Protein AF-A0A949FV45-F1 (afdb_monomer_lite)

Foldseek 3Di:
DDPVVVVVVVVVVVCCVLAVLDQDDDPVSLVSLVVSLVVLVVVPLVPCPDPCVVVSVSSVVSNVVVCCVPPPDPPADPVNVVVVVCVVVVHDPCNCPVVHHDDD

Secondary structure (DSSP, 8-state):
--HHHHHHHHHHHHHHTTS--S---SHHHHHHHHHHHHHHIIIIITSTTSTTHHHHHHHHHHHHHHHHHHSPPP---HHHHHHHHHHHHT--GGG-TTT-SPP-

pLDDT: mean 93.09, std 7.14, range [56.53, 98.44]

Structure (mmCIF, N/CA/C/O backbone):
data_AF-A0A949FV45-F1
#
_entry.id   AF-A0A949FV45-F1
#
loop_
_atom_site.group_PDB
_atom_site.id
_atom_site.type_symbol
_atom_site.label_atom_id
_atom_site.label_alt_id
_atom_site.label_comp_id
_atom_site.label_asym_id
_atom_site.label_entity_id
_atom_site.label_seq_i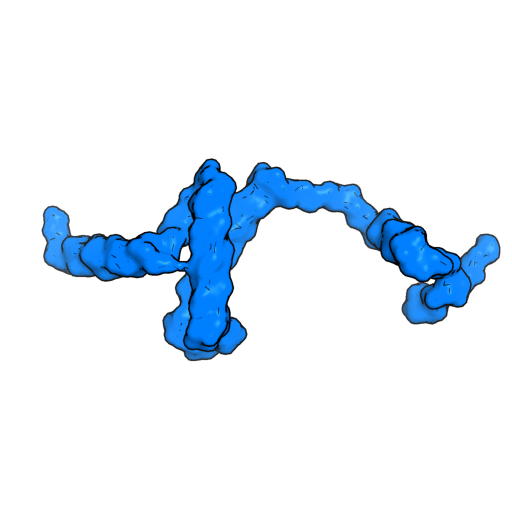d
_atom_site.pdbx_PDB_ins_code
_atom_site.Cartn_x
_atom_site.Cartn_y
_atom_site.Cartn_z
_atom_site.occupancy
_atom_site.B_iso_or_equiv
_atom_site.auth_seq_id
_atom_site.auth_comp_id
_atom_site.auth_asym_id
_atom_site.auth_atom_id
_atom_site.pdbx_PDB_model_num
ATOM 1 N N . MET A 1 1 ? 27.015 0.881 -17.714 1.00 67.94 1 MET A N 1
ATOM 2 C CA . MET A 1 1 ? 26.106 0.112 -16.833 1.00 67.94 1 MET A CA 1
ATOM 3 C C . MET A 1 1 ? 26.279 -1.373 -17.127 1.00 67.94 1 MET A C 1
ATOM 5 O O . MET A 1 1 ? 26.305 -1.724 -18.300 1.00 67.94 1 MET A O 1
ATOM 9 N N . ASN A 1 2 ? 26.465 -2.219 -16.107 1.00 92.25 2 ASN A N 1
ATOM 10 C CA . ASN A 1 2 ? 26.626 -3.674 -16.272 1.00 92.25 2 ASN A CA 1
ATOM 11 C C . ASN A 1 2 ? 25.384 -4.275 -16.974 1.00 92.25 2 ASN A C 1
ATOM 13 O O . ASN A 1 2 ? 24.263 -3.829 -16.723 1.00 92.25 2 ASN A O 1
ATOM 17 N N . ALA A 1 3 ? 25.568 -5.269 -17.851 1.00 92.75 3 ALA A N 1
ATOM 18 C CA . ALA A 1 3 ? 24.487 -5.933 -18.587 1.00 92.75 3 ALA A CA 1
ATOM 19 C C . ALA A 1 3 ? 23.367 -6.472 -17.673 1.00 92.75 3 ALA A C 1
ATOM 21 O O . ALA A 1 3 ? 22.191 -6.370 -18.025 1.00 92.75 3 ALA A O 1
ATOM 22 N N . GLN A 1 4 ? 23.707 -6.970 -16.478 1.00 94.50 4 GLN A N 1
ATOM 23 C CA . GLN A 1 4 ? 22.722 -7.421 -15.488 1.00 94.50 4 GLN A CA 1
ATOM 24 C C . GLN A 1 4 ? 21.847 -6.274 -14.968 1.00 94.50 4 GLN A C 1
ATOM 26 O O . GLN A 1 4 ? 20.630 -6.419 -14.898 1.00 94.50 4 GLN A O 1
ATOM 31 N N . LEU A 1 5 ? 22.444 -5.112 -14.684 1.00 95.38 5 LEU A N 1
ATOM 32 C CA . LEU A 1 5 ? 21.709 -3.925 -14.234 1.00 95.38 5 LEU A CA 1
ATOM 33 C C . LEU A 1 5 ? 20.787 -3.380 -15.326 1.00 95.38 5 LEU A C 1
ATOM 35 O O . LEU A 1 5 ? 19.687 -2.929 -15.030 1.00 95.38 5 LEU A O 1
ATOM 39 N N . LYS A 1 6 ? 21.192 -3.475 -16.599 1.00 95.31 6 LYS A N 1
ATOM 40 C CA . LYS A 1 6 ? 20.323 -3.104 -17.723 1.00 95.31 6 LYS A CA 1
ATOM 41 C C . LYS A 1 6 ? 19.092 -4.008 -17.798 1.00 95.31 6 LYS A C 1
ATOM 43 O O . LYS A 1 6 ? 17.988 -3.503 -17.956 1.00 95.31 6 LYS A O 1
ATOM 48 N N . LYS A 1 7 ? 19.277 -5.322 -17.634 1.00 96.69 7 LYS A N 1
ATOM 49 C CA . LYS A 1 7 ? 18.173 -6.290 -17.606 1.00 96.69 7 LYS A CA 1
ATOM 50 C C . LYS A 1 7 ? 17.241 -6.056 -16.414 1.00 96.69 7 LYS A C 1
ATOM 52 O O . LYS A 1 7 ? 16.028 -6.062 -16.594 1.00 96.69 7 LYS A O 1
ATOM 57 N N . LEU A 1 8 ? 17.799 -5.804 -15.228 1.00 95.81 8 LEU A N 1
ATOM 58 C CA . LEU A 1 8 ? 17.020 -5.476 -14.035 1.00 95.81 8 LEU A CA 1
ATOM 59 C C . LEU A 1 8 ? 16.185 -4.209 -14.242 1.00 95.81 8 LEU A C 1
ATOM 61 O O . LEU A 1 8 ? 14.984 -4.247 -14.014 1.00 95.81 8 LEU A O 1
ATOM 65 N N . ALA A 1 9 ? 16.792 -3.128 -14.740 1.00 95.38 9 ALA A N 1
ATOM 66 C CA . ALA A 1 9 ? 16.085 -1.878 -15.011 1.00 95.38 9 ALA A CA 1
ATOM 67 C C . ALA A 1 9 ? 14.926 -2.069 -16.003 1.00 95.38 9 ALA A C 1
ATOM 69 O O . ALA A 1 9 ? 13.862 -1.490 -15.821 1.00 95.38 9 ALA A O 1
ATOM 70 N N . THR A 1 10 ? 15.102 -2.911 -17.028 1.00 96.44 10 THR A N 1
ATOM 71 C CA . THR A 1 10 ? 14.024 -3.235 -17.973 1.00 96.44 10 THR A CA 1
ATOM 72 C C . THR A 1 10 ? 12.866 -3.968 -17.300 1.00 96.44 10 THR A C 1
ATOM 74 O O . THR A 1 10 ? 11.718 -3.603 -17.531 1.00 96.44 10 THR A O 1
ATOM 77 N N . HIS A 1 11 ? 13.138 -4.977 -16.468 1.00 95.44 11 HIS A N 1
ATOM 78 C CA . HIS A 1 11 ? 12.070 -5.685 -15.758 1.00 95.44 11 HIS A CA 1
ATOM 79 C C . HIS A 1 11 ? 11.393 -4.802 -14.711 1.00 95.44 11 HIS A C 1
ATOM 81 O O . HIS A 1 11 ? 10.173 -4.813 -14.617 1.00 95.44 11 HIS A O 1
ATOM 87 N N . PHE A 1 12 ? 12.165 -4.004 -13.974 1.00 94.81 12 PHE A N 1
ATOM 88 C CA . PHE A 1 12 ? 11.620 -3.079 -12.988 1.00 94.81 12 PHE A CA 1
ATOM 89 C C . PHE A 1 12 ? 10.699 -2.049 -13.647 1.00 94.81 12 PHE A C 1
ATOM 91 O O . PHE A 1 12 ? 9.568 -1.885 -13.215 1.00 94.81 12 PHE A O 1
ATOM 98 N N . ALA A 1 13 ? 11.116 -1.453 -14.769 1.00 95.25 13 ALA A N 1
ATOM 99 C CA . ALA A 1 13 ? 10.269 -0.540 -15.535 1.00 95.25 13 ALA A CA 1
ATOM 100 C C . ALA A 1 13 ? 9.000 -1.211 -16.093 1.00 95.25 13 ALA A C 1
ATOM 102 O O . ALA A 1 13 ? 7.986 -0.544 -16.272 1.00 95.25 13 ALA A O 1
ATOM 103 N N . ALA A 1 14 ? 9.044 -2.513 -16.398 1.00 95.06 14 ALA A N 1
ATOM 104 C CA . ALA A 1 14 ? 7.857 -3.252 -16.820 1.00 95.06 14 ALA A CA 1
ATOM 105 C C . ALA A 1 14 ? 6.875 -3.460 -15.658 1.00 95.06 14 ALA A C 1
ATOM 107 O O . ALA A 1 14 ? 5.674 -3.340 -15.868 1.00 95.06 14 ALA A O 1
ATOM 108 N N . ILE A 1 15 ? 7.380 -3.725 -14.450 1.00 93.69 15 ILE A N 1
ATOM 109 C CA . ILE A 1 15 ? 6.555 -3.857 -13.243 1.00 93.69 15 ILE A CA 1
ATOM 110 C C . ILE A 1 15 ? 5.955 -2.499 -12.857 1.00 93.69 15 ILE A C 1
ATOM 112 O O . ILE A 1 15 ? 4.746 -2.418 -12.686 1.00 93.69 15 ILE A O 1
ATOM 116 N N . GLU A 1 16 ? 6.764 -1.435 -12.827 1.00 94.81 16 GLU A N 1
ATOM 117 C CA . GLU A 1 16 ? 6.348 -0.055 -12.503 1.00 94.81 16 GLU A CA 1
ATOM 118 C C . GLU A 1 16 ? 5.179 0.463 -13.352 1.00 94.81 16 GLU A C 1
ATOM 120 O O . GLU A 1 16 ? 4.395 1.294 -12.908 1.00 94.81 16 GLU A O 1
ATOM 125 N N . ARG A 1 17 ? 5.034 -0.027 -14.590 1.00 93.25 17 ARG A N 1
ATOM 126 C CA . ARG A 1 17 ? 3.909 0.356 -15.459 1.00 93.25 17 ARG A CA 1
ATOM 127 C C . ARG A 1 17 ? 2.566 -0.191 -14.992 1.00 93.25 17 ARG A C 1
ATOM 129 O O . ARG A 1 17 ? 1.544 0.408 -15.307 1.00 93.25 17 ARG A O 1
ATOM 136 N N . GLU A 1 18 ? 2.576 -1.323 -14.303 1.00 92.25 18 GLU A N 1
ATOM 137 C CA . GLU A 1 18 ? 1.369 -1.998 -13.822 1.00 92.25 18 GLU A CA 1
ATOM 138 C C . GLU A 1 18 ? 1.151 -1.766 -12.325 1.00 92.25 18 GLU A C 1
ATOM 140 O O . GLU A 1 18 ? 0.010 -1.695 -11.864 1.00 92.25 18 GLU A O 1
ATOM 145 N N . VAL A 1 19 ? 2.248 -1.644 -11.574 1.00 95.06 19 VAL A N 1
ATOM 146 C CA . VAL A 1 19 ? 2.277 -1.553 -10.117 1.00 95.06 19 VAL A CA 1
ATOM 147 C C . VAL A 1 19 ? 3.263 -0.454 -9.708 1.00 95.06 19 VAL A C 1
ATOM 149 O O . VAL A 1 19 ? 4.461 -0.637 -9.922 1.00 95.06 19 VAL A O 1
ATOM 152 N N . PRO A 1 20 ? 2.806 0.665 -9.116 1.00 94.94 20 PRO A N 1
ATOM 153 C CA . PRO A 1 20 ? 3.688 1.758 -8.713 1.00 94.94 20 PRO A CA 1
ATOM 154 C C . PRO A 1 20 ? 4.528 1.337 -7.496 1.00 94.94 20 PRO A C 1
ATOM 156 O O . PRO A 1 20 ? 4.068 1.393 -6.360 1.00 94.94 20 PRO A O 1
ATOM 159 N N . LEU A 1 21 ? 5.761 0.882 -7.727 1.00 95.31 21 LEU A N 1
ATOM 160 C CA . LEU A 1 21 ? 6.683 0.373 -6.702 1.00 95.31 21 LEU A CA 1
ATOM 161 C C . LEU A 1 21 ? 7.701 1.433 -6.275 1.00 95.31 21 LEU A C 1
ATOM 163 O O . LEU A 1 21 ? 8.919 1.221 -6.261 1.00 95.31 21 LEU A O 1
ATOM 167 N N . HIS A 1 22 ? 7.181 2.586 -5.884 1.00 95.44 22 HIS A N 1
ATOM 168 C CA . HIS A 1 22 ? 7.966 3.719 -5.427 1.00 95.44 22 HIS A CA 1
ATOM 169 C C . HIS A 1 22 ? 7.246 4.448 -4.285 1.00 95.44 22 HIS A C 1
ATOM 171 O O . HIS A 1 22 ? 6.036 4.294 -4.129 1.00 95.44 22 HIS A O 1
ATOM 177 N N . PRO A 1 23 ? 7.967 5.261 -3.488 1.00 97.31 23 PRO A N 1
ATOM 178 C CA . PRO A 1 23 ? 7.343 6.063 -2.443 1.00 97.31 23 PRO A CA 1
ATOM 179 C C . PRO A 1 23 ? 6.238 6.953 -3.009 1.00 97.31 23 PRO A C 1
ATOM 181 O O . PRO A 1 23 ? 6.496 7.745 -3.921 1.00 97.31 23 PRO A O 1
ATOM 184 N N . ILE A 1 24 ? 5.044 6.834 -2.438 1.00 98.12 24 ILE A N 1
ATOM 185 C CA . ILE A 1 24 ? 3.854 7.590 -2.824 1.00 98.12 24 ILE A CA 1
ATOM 186 C C . ILE A 1 24 ? 3.969 9.001 -2.242 1.00 98.12 24 ILE A C 1
ATOM 188 O O . ILE A 1 24 ? 4.264 9.180 -1.060 1.00 98.12 24 ILE A O 1
ATOM 192 N N . ARG A 1 25 ? 3.783 10.025 -3.074 1.00 96.19 25 ARG A N 1
ATOM 193 C CA . ARG A 1 25 ? 3.940 11.440 -2.692 1.00 96.19 25 ARG A CA 1
ATOM 194 C C . ARG A 1 25 ? 2.692 12.271 -2.929 1.00 96.19 25 ARG A C 1
ATOM 196 O O . ARG A 1 25 ? 2.646 13.421 -2.499 1.00 96.19 25 ARG A O 1
ATOM 203 N N . THR A 1 26 ? 1.723 11.731 -3.656 1.00 97.44 26 THR A N 1
ATOM 204 C CA . THR A 1 26 ? 0.500 12.440 -4.027 1.00 97.44 26 THR A CA 1
ATOM 205 C C . THR A 1 26 ? -0.717 11.538 -3.889 1.00 97.44 26 THR A C 1
ATOM 207 O O . THR A 1 26 ? -0.618 10.322 -4.032 1.00 97.44 26 THR A O 1
ATOM 210 N N . GLU A 1 27 ? -1.881 12.149 -3.696 1.00 97.62 27 GLU A N 1
ATOM 211 C CA . GLU A 1 27 ? -3.164 11.442 -3.620 1.00 97.62 27 GLU A CA 1
ATOM 212 C C . GLU A 1 27 ? -3.474 10.661 -4.910 1.00 97.62 27 GLU A C 1
ATOM 214 O O . GLU A 1 27 ? -3.935 9.529 -4.864 1.00 97.62 27 GLU A O 1
ATOM 219 N N . ALA A 1 28 ? -3.113 11.198 -6.080 1.00 97.81 28 ALA A N 1
ATOM 220 C CA . ALA A 1 28 ? -3.301 10.492 -7.350 1.00 97.81 28 ALA A CA 1
ATOM 221 C C . ALA A 1 28 ? -2.413 9.235 -7.479 1.00 97.81 28 ALA A C 1
ATOM 223 O O . ALA A 1 28 ? -2.829 8.224 -8.056 1.00 97.81 28 ALA A O 1
ATOM 224 N N . GLU A 1 29 ? -1.181 9.286 -6.959 1.00 97.56 29 GLU A N 1
ATOM 225 C CA . GLU A 1 29 ? -0.307 8.109 -6.864 1.00 97.56 29 GLU A CA 1
ATOM 226 C C . GLU A 1 29 ? -0.877 7.095 -5.864 1.00 97.56 29 GLU A C 1
ATOM 228 O O . GLU A 1 29 ? -0.872 5.900 -6.157 1.00 97.56 29 GLU A O 1
ATOM 233 N N . TYR A 1 30 ? -1.427 7.568 -4.741 1.00 98.19 30 TYR A N 1
ATOM 234 C CA . TYR A 1 30 ? -2.092 6.734 -3.741 1.00 98.19 30 TYR A CA 1
ATOM 235 C C . TYR A 1 30 ? -3.277 5.969 -4.339 1.00 98.19 30 TYR A C 1
ATOM 237 O O . TYR A 1 30 ? -3.306 4.740 -4.279 1.00 98.19 30 TYR A O 1
ATOM 245 N N . ASP A 1 31 ? -4.193 6.658 -5.023 1.00 98.06 31 ASP A N 1
ATOM 246 C CA . ASP A 1 31 ? -5.340 6.033 -5.694 1.00 98.06 31 ASP A CA 1
ATOM 247 C C . ASP A 1 31 ? -4.895 4.980 -6.718 1.00 98.06 31 ASP A C 1
ATOM 249 O O . ASP A 1 31 ? -5.475 3.895 -6.830 1.00 98.06 31 ASP A O 1
ATOM 253 N N . THR A 1 32 ? -3.823 5.279 -7.457 1.00 97.88 32 THR A N 1
ATOM 254 C CA . THR A 1 32 ? -3.242 4.353 -8.434 1.00 97.88 32 THR A CA 1
ATOM 255 C C . THR A 1 32 ? -2.664 3.114 -7.750 1.00 97.88 32 THR A C 1
ATOM 257 O O . THR A 1 32 ? -2.882 1.995 -8.227 1.00 97.88 32 THR A O 1
ATOM 260 N N . ALA A 1 33 ? -1.959 3.293 -6.631 1.00 98.19 33 ALA A N 1
ATOM 261 C CA . ALA A 1 33 ? -1.395 2.216 -5.827 1.00 98.19 33 ALA A CA 1
ATOM 262 C C . ALA A 1 33 ? -2.493 1.332 -5.224 1.00 98.19 33 ALA A C 1
ATOM 264 O O . ALA A 1 33 ? -2.452 0.116 -5.402 1.00 98.19 33 ALA A O 1
ATOM 265 N N . VAL A 1 34 ? -3.528 1.914 -4.616 1.00 98.25 34 VAL A N 1
ATOM 266 C CA . VAL A 1 34 ? -4.677 1.171 -4.072 1.00 98.25 34 VAL A CA 1
ATOM 267 C C . VAL A 1 34 ? -5.386 0.380 -5.174 1.00 98.25 34 VAL A C 1
ATOM 269 O O . VAL A 1 34 ? -5.672 -0.809 -5.016 1.00 98.25 34 VAL A O 1
ATOM 272 N N . ALA A 1 35 ? -5.613 0.990 -6.341 1.00 98.31 35 ALA A N 1
ATOM 273 C CA . ALA A 1 35 ? -6.214 0.300 -7.479 1.00 98.31 35 ALA A CA 1
ATOM 274 C C . ALA A 1 35 ? -5.336 -0.842 -8.020 1.00 98.31 35 ALA A C 1
ATOM 2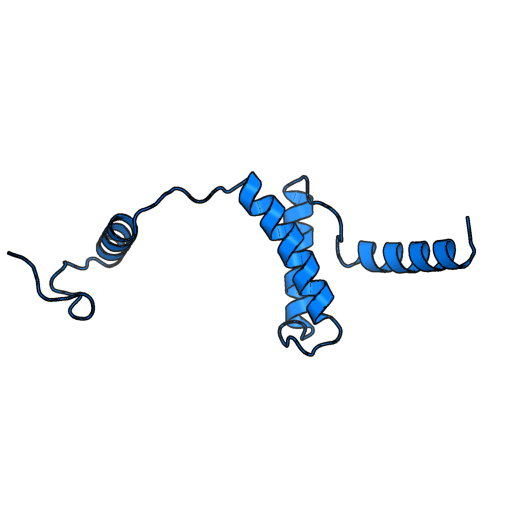76 O O . ALA A 1 35 ? -5.860 -1.834 -8.534 1.00 98.31 35 ALA A O 1
ATOM 277 N N . ALA A 1 36 ? -4.009 -0.711 -7.965 1.00 98.19 36 ALA A N 1
ATOM 278 C CA . ALA A 1 36 ? -3.083 -1.782 -8.327 1.00 98.19 36 ALA A CA 1
ATOM 279 C C . ALA A 1 36 ? -3.080 -2.905 -7.278 1.00 98.19 36 ALA A C 1
ATOM 281 O O . ALA A 1 36 ? -3.153 -4.074 -7.656 1.00 98.19 36 ALA A O 1
ATOM 282 N N . LEU A 1 37 ? -3.089 -2.572 -5.983 1.00 98.44 37 LEU A N 1
ATOM 283 C CA . LEU A 1 37 ? -3.173 -3.543 -4.891 1.00 98.44 37 LEU A CA 1
ATOM 284 C C . LEU A 1 37 ? -4.436 -4.400 -5.013 1.00 98.44 37 LEU A C 1
ATOM 286 O O . LEU A 1 37 ? -4.342 -5.624 -5.008 1.00 98.44 37 LEU A O 1
ATOM 290 N N . ASN A 1 38 ? -5.597 -3.778 -5.230 1.00 98.19 38 ASN A N 1
ATOM 291 C CA . ASN A 1 38 ? -6.859 -4.499 -5.426 1.00 98.19 38 ASN A CA 1
ATOM 292 C C . ASN A 1 38 ? -6.783 -5.487 -6.598 1.00 98.19 38 ASN A C 1
ATOM 294 O O . ASN A 1 38 ? -7.152 -6.649 -6.453 1.00 98.19 38 ASN A O 1
ATOM 298 N N . ARG A 1 39 ? -6.206 -5.072 -7.734 1.00 97.50 39 ARG A N 1
ATOM 299 C CA . ARG A 1 39 ? -5.999 -5.959 -8.891 1.00 97.50 39 ARG A CA 1
ATOM 300 C C . ARG A 1 39 ? -5.088 -7.147 -8.572 1.00 97.50 39 ARG A C 1
ATOM 302 O O . ARG A 1 39 ? -5.329 -8.241 -9.076 1.00 97.50 39 ARG A O 1
ATOM 309 N N . LEU A 1 40 ? -4.051 -6.957 -7.751 1.00 97.44 40 LEU A N 1
ATOM 310 C CA . LEU A 1 40 ? -3.186 -8.054 -7.304 1.00 97.44 40 LEU A CA 1
ATOM 311 C C . LEU A 1 40 ? -3.954 -9.040 -6.416 1.00 97.44 40 LEU A C 1
ATOM 313 O O . LEU A 1 40 ? -3.828 -10.252 -6.604 1.00 97.44 40 LEU A O 1
ATOM 317 N N . LEU A 1 41 ? -4.757 -8.534 -5.478 1.00 97.94 41 LEU A N 1
ATOM 318 C CA . LEU A 1 41 ? -5.575 -9.356 -4.584 1.00 97.94 41 LEU A CA 1
ATOM 319 C C . LEU A 1 41 ? -6.615 -10.169 -5.366 1.00 97.94 41 LEU A C 1
ATOM 321 O O . LEU A 1 41 ? -6.691 -11.384 -5.174 1.00 97.94 41 LEU A O 1
ATOM 325 N N . ASP A 1 42 ? -7.315 -9.540 -6.313 1.00 97.75 42 ASP A N 1
ATOM 326 C CA . ASP A 1 42 ? -8.265 -10.199 -7.221 1.00 97.75 42 ASP A CA 1
ATOM 327 C C . ASP A 1 42 ? -7.591 -11.272 -8.093 1.00 97.75 42 ASP A C 1
ATOM 329 O O . ASP A 1 42 ? -8.194 -12.295 -8.420 1.00 97.75 42 ASP A O 1
ATOM 333 N N . ALA A 1 43 ? -6.315 -11.074 -8.441 1.00 96.69 43 ALA A N 1
ATOM 334 C CA . ALA A 1 43 ? -5.500 -12.048 -9.165 1.00 96.69 43 ALA A CA 1
ATOM 335 C C . ALA A 1 43 ? -4.969 -13.197 -8.282 1.00 96.69 43 ALA A C 1
ATOM 337 O O . ALA A 1 43 ? -4.213 -14.037 -8.772 1.00 96.69 43 ALA A O 1
ATOM 338 N N . GLY A 1 44 ? -5.347 -13.252 -7.001 1.00 97.38 44 GLY A N 1
ATOM 339 C CA . GLY A 1 44 ? -4.997 -14.328 -6.073 1.00 97.38 44 GLY A CA 1
ATOM 340 C C . GLY A 1 44 ? -3.868 -14.000 -5.098 1.00 97.38 44 GLY A C 1
ATOM 341 O O . GLY A 1 44 ? -3.507 -14.859 -4.298 1.00 97.38 44 GLY A O 1
ATOM 342 N N . ALA A 1 45 ? -3.328 -12.774 -5.099 1.00 97.12 45 ALA A N 1
ATOM 343 C CA . ALA A 1 45 ? -2.278 -12.374 -4.153 1.00 97.12 45 ALA A CA 1
ATOM 344 C C . ALA A 1 45 ? -2.749 -12.290 -2.689 1.00 97.12 45 ALA A C 1
ATOM 346 O O . ALA A 1 45 ? -1.917 -12.113 -1.806 1.00 97.12 45 ALA A O 1
ATOM 347 N N . ALA A 1 46 ? -4.053 -12.437 -2.430 1.00 94.94 46 ALA A N 1
ATOM 348 C CA . ALA A 1 46 ? -4.589 -12.608 -1.080 1.00 94.94 46 ALA A CA 1
ATOM 349 C C . ALA A 1 46 ? -4.157 -13.939 -0.424 1.00 94.94 46 ALA A C 1
ATOM 351 O O . ALA A 1 46 ? -4.175 -14.048 0.799 1.00 94.94 46 ALA A O 1
ATOM 352 N N . ASP A 1 47 ? -3.764 -14.951 -1.212 1.00 97.56 47 ASP A N 1
ATOM 353 C CA . ASP A 1 47 ? -3.050 -16.122 -0.695 1.00 97.56 47 ASP A CA 1
ATOM 354 C C . ASP A 1 47 ? -1.564 -15.774 -0.549 1.00 97.56 47 ASP A C 1
ATOM 356 O O . ASP A 1 47 ? -0.873 -15.535 -1.538 1.00 97.56 47 ASP A O 1
ATOM 360 N N . GLU A 1 48 ? -1.048 -15.799 0.680 1.00 92.75 48 GLU A N 1
ATOM 361 C CA . GLU A 1 48 ? 0.356 -15.501 0.996 1.00 92.75 48 GLU A CA 1
ATOM 362 C C . GLU A 1 48 ? 1.363 -16.418 0.276 1.00 92.75 48 GLU A C 1
ATOM 364 O O . GLU A 1 48 ? 2.545 -16.093 0.163 1.00 92.75 48 GLU A O 1
ATOM 369 N N . ARG A 1 49 ? 0.922 -17.573 -0.238 1.00 96.81 49 ARG A N 1
ATOM 370 C CA . ARG A 1 49 ? 1.757 -18.504 -1.016 1.00 96.81 49 ARG A CA 1
ATOM 371 C C . ARG A 1 49 ? 1.781 -18.173 -2.508 1.00 96.81 49 ARG A C 1
ATOM 373 O O . ARG A 1 49 ? 2.526 -18.805 -3.259 1.00 96.81 49 ARG A O 1
ATOM 380 N N . HIS A 1 50 ? 0.960 -17.226 -2.955 1.00 97.75 50 HIS A N 1
ATOM 381 C CA . HIS A 1 50 ? 0.867 -16.821 -4.349 1.00 97.75 50 HIS A CA 1
ATOM 382 C C . HIS A 1 50 ? 2.148 -16.114 -4.812 1.00 97.75 50 HIS A C 1
ATOM 384 O O . HIS A 1 50 ? 2.780 -15.368 -4.068 1.00 97.75 50 HIS A O 1
ATOM 390 N N . VAL A 1 51 ? 2.517 -16.280 -6.086 1.00 96.69 51 VAL A N 1
ATOM 391 C CA . VAL A 1 51 ? 3.749 -15.683 -6.646 1.00 96.69 51 VAL A CA 1
ATOM 392 C C . VAL A 1 51 ? 3.760 -14.148 -6.580 1.00 96.69 51 VAL A C 1
ATOM 394 O O . VAL A 1 51 ? 4.826 -13.538 -6.553 1.00 96.69 51 VAL A O 1
ATOM 397 N N . LEU A 1 52 ? 2.578 -13.525 -6.528 1.00 96.81 52 LEU A N 1
ATOM 398 C CA . LEU A 1 52 ? 2.403 -12.073 -6.401 1.00 96.81 52 LEU A CA 1
ATOM 399 C C . LEU A 1 52 ? 2.196 -11.598 -4.953 1.00 96.81 52 LEU A C 1
ATOM 401 O O . LEU A 1 52 ? 2.060 -10.397 -4.746 1.00 96.81 52 LEU A O 1
ATOM 405 N N . ALA A 1 53 ? 2.181 -12.491 -3.957 1.00 97.44 53 ALA A N 1
ATOM 406 C CA . ALA A 1 53 ? 1.905 -12.124 -2.565 1.00 97.44 53 ALA A CA 1
ATOM 407 C C . ALA A 1 53 ? 2.906 -11.089 -2.035 1.00 97.44 53 ALA A C 1
ATOM 409 O O . ALA A 1 53 ? 2.514 -10.040 -1.536 1.00 97.44 53 ALA A O 1
ATOM 410 N N . ASN A 1 54 ? 4.205 -11.323 -2.251 1.00 97.44 54 ASN A N 1
ATOM 411 C CA . ASN A 1 54 ? 5.241 -10.370 -1.843 1.00 97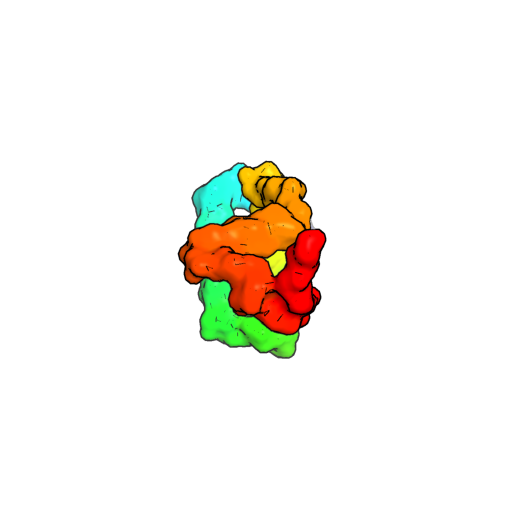.44 54 ASN A CA 1
ATOM 412 C C . ASN A 1 54 ? 5.114 -9.022 -2.562 1.00 97.44 54 ASN A C 1
ATOM 414 O O . ASN A 1 54 ? 5.437 -7.993 -1.984 1.00 97.44 54 ASN A O 1
ATOM 418 N N . LEU A 1 55 ? 4.628 -9.013 -3.808 1.00 96.88 55 LEU A N 1
ATOM 419 C CA . LEU A 1 55 ? 4.405 -7.770 -4.542 1.00 96.88 55 LEU A CA 1
ATOM 420 C C . LEU A 1 55 ? 3.250 -6.963 -3.932 1.00 96.88 55 LEU A C 1
ATOM 422 O O . LEU A 1 55 ? 3.372 -5.752 -3.768 1.00 96.88 55 LEU A O 1
ATOM 426 N N . ALA A 1 56 ? 2.156 -7.637 -3.566 1.00 98.00 56 ALA A N 1
ATOM 427 C CA . ALA A 1 56 ? 1.030 -7.018 -2.876 1.00 98.00 56 ALA A CA 1
ATOM 428 C C . ALA A 1 56 ? 1.436 -6.500 -1.487 1.00 98.00 56 ALA A C 1
ATOM 430 O O . ALA A 1 56 ? 1.091 -5.377 -1.136 1.00 98.00 56 ALA A O 1
ATOM 431 N N . ALA A 1 57 ? 2.228 -7.276 -0.740 1.00 98.06 57 ALA A N 1
ATOM 432 C CA . ALA A 1 57 ? 2.743 -6.880 0.568 1.00 98.06 57 ALA A CA 1
ATOM 433 C C . ALA A 1 57 ? 3.613 -5.616 0.484 1.00 98.06 57 ALA A C 1
ATOM 435 O O . ALA A 1 57 ? 3.348 -4.649 1.190 1.00 98.06 57 ALA A O 1
ATOM 436 N N . THR A 1 58 ? 4.588 -5.577 -0.432 1.00 97.69 58 THR A N 1
ATOM 437 C CA . THR A 1 58 ? 5.440 -4.391 -0.627 1.00 97.69 58 THR A CA 1
ATOM 438 C C . THR A 1 58 ? 4.627 -3.158 -1.012 1.00 97.69 58 THR A C 1
ATOM 440 O O . THR A 1 58 ? 4.890 -2.071 -0.511 1.00 97.69 58 THR A O 1
ATOM 443 N N . LEU A 1 59 ? 3.626 -3.300 -1.885 1.00 98.00 59 LEU A N 1
ATOM 444 C CA . LEU A 1 59 ? 2.769 -2.170 -2.234 1.00 98.00 59 LEU A CA 1
ATOM 445 C C . LEU A 1 59 ? 1.902 -1.713 -1.052 1.00 98.00 59 LEU A C 1
ATOM 447 O O . LEU A 1 59 ? 1.698 -0.516 -0.881 1.00 98.00 59 LEU A O 1
ATOM 451 N N . GLY A 1 60 ? 1.424 -2.652 -0.232 1.00 98.06 60 GLY A N 1
ATOM 452 C CA . GLY A 1 60 ? 0.699 -2.357 1.002 1.00 98.06 60 GLY A CA 1
ATOM 453 C C . GLY A 1 60 ? 1.531 -1.545 1.995 1.00 98.06 60 GLY A C 1
ATOM 454 O O . GLY A 1 60 ? 1.006 -0.603 2.577 1.00 98.06 60 GLY A O 1
ATOM 455 N N . GLU A 1 61 ? 2.827 -1.842 2.131 1.00 98.31 61 GLU A N 1
ATOM 456 C CA . GLU A 1 61 ? 3.748 -1.030 2.943 1.00 98.31 61 GLU A CA 1
ATOM 457 C C . GLU A 1 61 ? 3.865 0.405 2.404 1.00 98.31 61 GLU A C 1
ATOM 459 O O . GLU A 1 61 ? 3.742 1.354 3.168 1.00 98.31 61 GLU A O 1
ATOM 464 N N . LEU A 1 62 ? 4.009 0.587 1.085 1.00 98.44 62 LEU A N 1
ATOM 465 C CA . LEU A 1 62 ? 4.100 1.922 0.470 1.00 98.44 62 LEU A CA 1
ATOM 466 C C . LEU A 1 62 ? 2.819 2.755 0.649 1.00 98.44 62 LEU A C 1
ATOM 468 O O . LEU A 1 62 ? 2.892 3.970 0.833 1.00 98.44 62 LEU A O 1
ATOM 472 N N . ILE A 1 63 ? 1.654 2.106 0.570 1.00 98.31 63 ILE A N 1
ATOM 473 C CA . ILE A 1 63 ? 0.344 2.717 0.843 1.00 98.31 63 ILE A CA 1
ATOM 474 C C . ILE A 1 63 ? 0.251 3.103 2.323 1.00 98.31 63 ILE A C 1
ATOM 476 O O . ILE A 1 63 ? -0.112 4.237 2.625 1.00 98.31 63 ILE A O 1
ATOM 480 N N . GLY A 1 64 ? 0.644 2.200 3.226 1.00 97.56 64 GLY A N 1
ATOM 481 C CA . GLY A 1 64 ? 0.662 2.446 4.669 1.00 97.56 64 GLY A CA 1
ATOM 482 C C . GLY A 1 64 ? 1.554 3.623 5.063 1.00 97.56 64 GLY A C 1
ATOM 483 O O . GLY A 1 64 ? 1.115 4.491 5.810 1.00 97.56 64 GLY A O 1
ATOM 484 N N . ASP A 1 65 ? 2.755 3.725 4.487 1.00 97.50 65 ASP A N 1
ATOM 485 C CA . ASP A 1 65 ? 3.663 4.858 4.710 1.00 97.50 65 ASP A CA 1
ATOM 486 C C . ASP A 1 65 ? 3.016 6.203 4.323 1.00 97.50 65 ASP A C 1
ATOM 488 O O . ASP A 1 65 ? 3.232 7.226 4.982 1.00 97.50 65 ASP A O 1
ATOM 492 N N . TYR A 1 66 ? 2.222 6.225 3.245 1.00 97.19 66 TYR A N 1
ATOM 493 C CA . TYR A 1 66 ? 1.475 7.418 2.848 1.00 97.19 66 TYR A CA 1
ATOM 494 C C . TYR A 1 66 ? 0.327 7.713 3.818 1.00 97.19 66 TYR A C 1
ATOM 496 O O . TYR A 1 66 ? 0.157 8.872 4.209 1.00 97.19 66 TYR A O 1
ATOM 504 N N . ASP A 1 67 ? -0.428 6.689 4.219 1.00 96.69 67 ASP A N 1
ATOM 505 C CA . ASP A 1 67 ? -1.553 6.816 5.148 1.00 96.69 67 ASP A CA 1
ATOM 506 C C . ASP A 1 67 ? -1.113 7.343 6.511 1.00 96.69 67 ASP A C 1
ATOM 508 O O . ASP A 1 67 ? -1.701 8.301 7.010 1.00 96.69 67 ASP A O 1
ATOM 512 N N . ASP A 1 68 ? -0.031 6.813 7.075 1.00 94.94 68 ASP A N 1
ATOM 513 C CA . ASP A 1 68 ? 0.511 7.267 8.358 1.00 94.94 68 ASP A CA 1
ATOM 514 C C . ASP A 1 68 ? 0.906 8.754 8.324 1.00 94.94 68 ASP A C 1
ATOM 516 O O . ASP A 1 68 ? 0.743 9.480 9.310 1.00 94.94 68 ASP A O 1
ATOM 520 N N . ALA A 1 69 ? 1.404 9.231 7.179 1.00 94.00 69 ALA A N 1
ATOM 521 C CA . ALA A 1 69 ? 1.819 10.619 7.002 1.00 94.00 69 ALA A CA 1
ATOM 522 C C . ALA A 1 69 ? 0.647 11.590 6.759 1.00 94.00 69 ALA A C 1
ATOM 524 O O . ALA A 1 69 ? 0.734 12.752 7.166 1.00 94.00 69 ALA A O 1
ATOM 525 N N . HIS A 1 70 ? -0.425 11.151 6.090 1.00 93.62 70 HIS A N 1
ATOM 526 C CA . HIS A 1 70 ? -1.511 12.030 5.623 1.00 93.62 70 HIS A CA 1
ATOM 527 C C . HIS A 1 70 ? -2.819 11.873 6.403 1.00 93.62 70 HIS A C 1
ATOM 529 O O . HIS A 1 70 ? -3.570 12.841 6.538 1.00 93.62 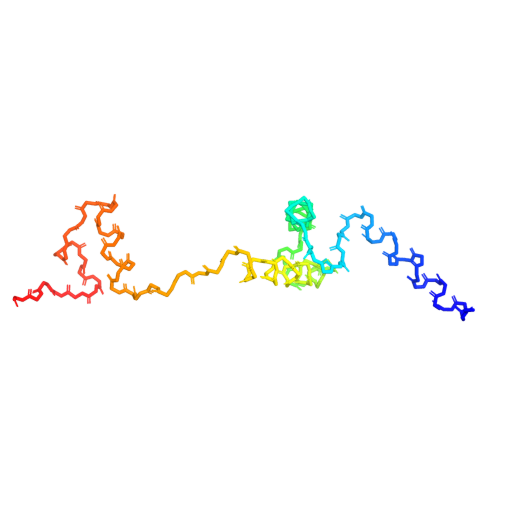70 HIS A O 1
ATOM 535 N N . TYR A 1 71 ? -3.073 10.688 6.951 1.00 89.50 71 TYR A N 1
ATOM 536 C CA . TYR A 1 71 ? -4.270 10.336 7.709 1.00 89.50 71 TYR A CA 1
ATOM 537 C C . TYR A 1 71 ? -3.897 9.772 9.089 1.00 89.50 71 TYR A C 1
ATOM 539 O O . TYR A 1 71 ? -4.296 8.656 9.429 1.00 89.50 71 TYR A O 1
ATOM 547 N N . PRO A 1 72 ? -3.156 10.532 9.923 1.00 87.06 72 PRO A N 1
ATOM 548 C CA . PRO A 1 72 ? -2.768 10.058 11.241 1.00 87.06 72 PRO A CA 1
ATOM 549 C C . PRO A 1 72 ? -4.015 9.735 12.063 1.00 87.06 72 PRO A C 1
ATOM 551 O O . PRO A 1 72 ? -4.914 10.570 12.224 1.00 87.06 72 PRO A O 1
ATOM 554 N N . LEU A 1 73 ? -4.066 8.515 12.596 1.00 79.50 73 LEU A N 1
ATOM 555 C CA . LEU A 1 73 ? -5.156 8.109 13.469 1.00 79.50 73 LEU A CA 1
ATOM 556 C C . LEU A 1 73 ? -5.152 8.997 14.722 1.00 79.50 73 LEU A C 1
ATOM 558 O O . LEU A 1 73 ? -4.108 9.145 15.366 1.00 79.50 73 LEU A O 1
ATOM 562 N N . PRO A 1 74 ? -6.297 9.598 15.090 1.00 80.00 74 PRO A N 1
ATOM 563 C CA . PRO A 1 74 ? -6.393 10.301 16.355 1.00 80.00 74 PRO A CA 1
ATOM 564 C C . PRO A 1 74 ? -6.158 9.316 17.502 1.00 80.00 74 PRO A C 1
ATOM 566 O O . PRO A 1 74 ? -6.599 8.167 17.446 1.00 80.00 74 PRO A O 1
ATOM 569 N N . ASP A 1 75 ? -5.493 9.781 18.559 1.00 82.00 75 ASP A N 1
ATOM 570 C CA . ASP A 1 75 ? -5.363 9.010 19.793 1.00 82.00 75 ASP A CA 1
ATOM 571 C C . ASP A 1 75 ? -6.742 8.933 20.463 1.00 82.00 75 ASP A C 1
ATOM 573 O O . ASP A 1 75 ? -7.201 9.875 21.115 1.00 82.00 75 ASP A O 1
ATOM 577 N N . VAL A 1 76 ? -7.458 7.841 20.196 1.00 85.50 76 VAL A N 1
ATOM 578 C CA . VAL A 1 76 ? -8.796 7.573 20.724 1.00 85.50 76 VAL A CA 1
ATOM 579 C C . VAL A 1 76 ? -8.676 6.441 21.724 1.00 85.50 76 VAL A C 1
ATOM 581 O O . VAL A 1 76 ? -8.269 5.327 21.389 1.00 85.50 76 VAL A O 1
ATOM 584 N N . SER A 1 77 ? -9.069 6.708 22.966 1.00 89.75 77 SER A N 1
ATOM 585 C CA . SER A 1 77 ? -9.087 5.664 23.979 1.00 89.75 77 SER A CA 1
ATOM 586 C C . SER A 1 77 ? -10.137 4.598 23.640 1.00 89.75 77 SER A C 1
ATOM 588 O O . SER A 1 77 ? -11.178 4.882 23.040 1.00 89.75 77 SER A O 1
ATOM 590 N N . GLY A 1 78 ? -9.913 3.355 24.077 1.00 87.06 78 GLY A N 1
ATOM 591 C CA . GLY A 1 78 ? -10.896 2.282 23.878 1.00 87.06 78 GLY A CA 1
ATOM 592 C C . GLY A 1 78 ? -12.279 2.614 24.461 1.00 87.06 78 GLY A C 1
ATOM 593 O O . GLY A 1 78 ? -13.294 2.176 23.925 1.00 87.06 78 GLY A O 1
ATOM 594 N N . THR A 1 79 ? -12.344 3.437 25.516 1.00 90.06 79 THR A N 1
ATOM 595 C CA . THR A 1 79 ? -13.616 3.887 26.102 1.00 90.06 79 THR A CA 1
ATOM 596 C C . THR A 1 79 ? -14.314 4.939 25.242 1.00 90.06 79 THR A C 1
ATOM 598 O O . THR A 1 79 ? -15.542 4.930 25.171 1.00 90.06 79 THR A O 1
ATOM 601 N N . ASP A 1 80 ? -13.570 5.810 24.559 1.00 90.69 80 ASP A N 1
ATOM 602 C CA . ASP A 1 80 ? -14.136 6.792 23.631 1.00 90.69 80 ASP A CA 1
ATOM 603 C C . ASP A 1 80 ? -14.675 6.115 22.368 1.00 90.69 80 ASP A C 1
ATOM 605 O O . ASP A 1 80 ? -15.797 6.410 21.952 1.00 90.69 80 ASP A O 1
ATOM 609 N N . MET A 1 81 ? -13.949 5.130 21.827 1.00 90.94 81 MET A N 1
ATOM 610 C CA . MET A 1 81 ? -14.438 4.304 20.718 1.00 90.94 81 MET A CA 1
ATOM 611 C C . MET A 1 81 ? -15.697 3.519 21.118 1.00 90.94 81 MET A C 1
ATOM 613 O O . MET A 1 81 ? -16.673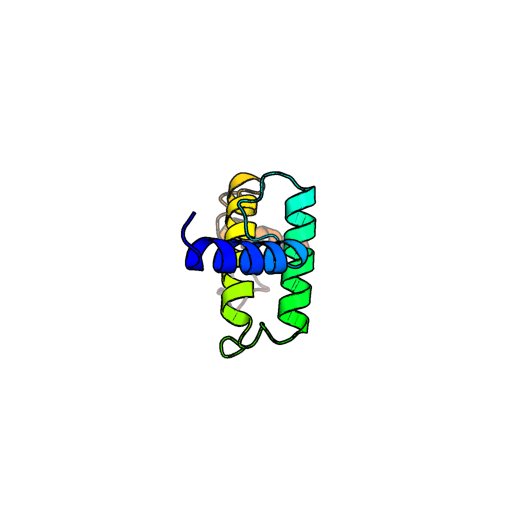 3.483 20.370 1.00 90.94 81 MET A O 1
ATOM 617 N N . LEU A 1 82 ? -15.728 2.947 22.328 1.00 91.94 82 LEU A N 1
ATOM 618 C CA . LEU A 1 82 ? -16.908 2.243 22.832 1.00 91.94 82 LEU A CA 1
ATOM 619 C C . LEU A 1 82 ? -18.120 3.174 22.971 1.00 91.94 82 LEU A C 1
ATOM 621 O O . LEU A 1 82 ? -19.211 2.822 22.530 1.00 91.94 82 LEU A O 1
ATOM 625 N N . LYS A 1 83 ? -17.943 4.374 23.539 1.00 91.00 83 LYS A N 1
ATOM 626 C CA . LYS A 1 83 ? -19.016 5.380 23.634 1.00 91.00 83 LYS A CA 1
ATOM 627 C C . LYS A 1 83 ? -19.535 5.785 22.258 1.00 91.00 83 LYS A C 1
ATOM 629 O O . LYS A 1 83 ? -20.746 5.907 22.088 1.00 91.00 83 LYS A O 1
ATOM 634 N N . PHE A 1 84 ? -18.640 5.979 21.291 1.00 92.31 84 PHE A N 1
ATOM 635 C CA . PHE A 1 84 ? -19.007 6.295 19.914 1.00 92.31 84 PHE A CA 1
ATOM 636 C C . PHE A 1 84 ? -19.868 5.186 19.297 1.00 92.31 84 PHE A C 1
ATOM 638 O O . PHE A 1 84 ? -20.961 5.467 18.807 1.00 92.31 84 PHE A O 1
ATOM 645 N N . LEU A 1 85 ? -19.441 3.924 19.410 1.00 93.44 85 LEU A N 1
ATOM 646 C CA . LEU A 1 85 ? -20.206 2.767 18.934 1.00 93.44 85 LEU A CA 1
ATOM 647 C C . LEU A 1 85 ? -21.566 2.659 19.639 1.00 93.44 85 LEU A C 1
ATOM 649 O O . LEU A 1 85 ? -22.597 2.496 18.989 1.00 93.44 85 LEU A O 1
ATOM 653 N N . MET A 1 86 ? -21.603 2.829 20.962 1.00 94.38 86 MET A N 1
ATOM 654 C CA . MET A 1 86 ? -22.852 2.853 21.723 1.00 94.38 86 MET A CA 1
ATOM 655 C C . MET A 1 86 ? -23.808 3.938 21.216 1.00 94.38 86 MET A C 1
ATOM 657 O O . MET A 1 86 ? -24.988 3.668 21.008 1.00 94.38 86 MET A O 1
ATOM 661 N N . GLN A 1 87 ? -23.307 5.147 20.952 1.00 95.44 87 GLN A N 1
ATOM 662 C CA . GLN A 1 87 ? -24.110 6.244 20.417 1.00 95.44 87 GLN A CA 1
ATOM 663 C C . GLN A 1 87 ? -24.617 5.954 18.998 1.00 95.44 87 GLN A C 1
ATOM 665 O O . GLN A 1 87 ? -25.793 6.189 18.724 1.00 95.44 87 GLN A O 1
ATOM 670 N N . GLN A 1 88 ? -23.767 5.430 18.108 1.00 96.06 88 GLN A N 1
ATOM 671 C CA . GLN A 1 88 ? -24.153 5.091 16.734 1.00 96.06 88 GLN A CA 1
ATOM 672 C C . GLN A 1 88 ? -25.232 4.006 16.675 1.00 96.06 88 GLN A C 1
ATOM 674 O O . GLN A 1 88 ? -26.111 4.060 15.817 1.00 96.06 88 GLN A O 1
ATOM 679 N N . HIS A 1 89 ? -25.183 3.043 17.594 1.00 94.81 89 HIS A N 1
ATOM 680 C CA . HIS A 1 89 ? -26.109 1.913 17.638 1.00 94.81 89 HIS A CA 1
ATOM 681 C C . HIS A 1 89 ? -27.270 2.098 18.631 1.00 94.81 89 HIS A C 1
ATOM 683 O O . HIS A 1 89 ? -28.112 1.212 18.756 1.00 94.81 89 HIS A O 1
ATOM 689 N N . GLY A 1 90 ? -27.343 3.237 19.330 1.00 94.38 90 GLY A N 1
ATOM 690 C CA . GLY A 1 90 ? -28.377 3.508 20.334 1.00 94.38 90 GLY A CA 1
ATOM 691 C C . GLY A 1 90 ? -28.313 2.602 21.571 1.00 94.38 90 GLY A C 1
ATOM 692 O O . GLY A 1 90 ? -29.331 2.406 22.233 1.00 94.38 90 GLY A O 1
ATOM 693 N N . LEU A 1 91 ? -27.139 2.047 21.876 1.00 94.81 91 LEU A N 1
ATOM 694 C CA . LEU A 1 91 ? -26.913 1.124 22.985 1.00 94.81 91 LEU A CA 1
ATOM 695 C C . LEU A 1 91 ? -26.613 1.881 24.281 1.00 94.81 91 LEU A C 1
ATOM 697 O O . LEU A 1 91 ? -25.886 2.876 24.308 1.00 94.81 91 LEU A O 1
ATOM 701 N N . LYS A 1 92 ? -27.136 1.371 25.391 1.00 91.00 92 LYS A N 1
ATOM 702 C CA . LYS A 1 92 ? -26.739 1.746 26.749 1.00 91.00 92 LYS A CA 1
ATOM 703 C C . LYS A 1 92 ? -25.704 0.747 27.256 1.00 91.00 92 LYS A C 1
ATOM 705 O O . LYS A 1 92 ? -25.599 -0.366 26.761 1.00 91.00 92 LYS A O 1
ATOM 710 N N . GLN A 1 93 ? -24.976 1.098 28.316 1.00 87.00 93 GLN A N 1
ATOM 711 C CA . GLN A 1 93 ? -23.971 0.198 28.906 1.00 87.00 93 GLN A CA 1
ATOM 712 C C . GLN A 1 93 ? -24.580 -1.133 29.408 1.00 87.00 93 GLN A C 1
ATOM 714 O O . GLN A 1 93 ? -23.874 -2.122 29.542 1.00 87.00 93 GLN A O 1
ATOM 719 N N . GLY A 1 94 ? -25.898 -1.185 29.642 1.00 88.12 94 GLY A N 1
ATOM 720 C CA . GLY A 1 94 ? -26.606 -2.404 30.053 1.00 88.12 94 GLY A CA 1
ATOM 721 C C . GLY A 1 94 ? -26.865 -3.366 28.905 1.00 88.12 94 GLY A C 1
ATOM 722 O O . GLY A 1 94 ? -27.157 -4.528 29.156 1.00 88.12 94 GLY A O 1
ATOM 723 N N . ASP A 1 95 ? -26.708 -2.886 27.674 1.00 89.81 95 ASP A N 1
ATOM 724 C CA . ASP A 1 95 ? -26.899 -3.654 26.450 1.00 89.81 95 ASP A CA 1
ATOM 725 C C . ASP A 1 95 ? -25.581 -4.306 25.981 1.00 89.81 95 ASP A C 1
ATOM 727 O O . ASP A 1 95 ? -25.536 -4.865 24.891 1.00 89.81 95 ASP A O 1
ATOM 731 N N . LEU A 1 96 ? -24.512 -4.232 26.792 1.00 90.50 96 LEU A N 1
ATOM 732 C CA . LEU A 1 96 ? -23.175 -4.776 26.507 1.00 90.50 96 LEU A CA 1
ATOM 733 C C . LEU A 1 96 ? -22.715 -5.799 27.574 1.00 90.50 96 LEU A C 1
ATOM 735 O O . LEU A 1 96 ? -21.692 -5.585 28.239 1.00 90.50 96 LEU A O 1
ATOM 739 N N . PRO A 1 97 ? -23.454 -6.907 27.782 1.00 88.06 97 PRO A N 1
ATOM 740 C CA . PRO A 1 97 ? -23.146 -7.904 28.813 1.00 88.06 97 PRO A CA 1
ATOM 741 C C . PRO A 1 97 ? -21.797 -8.610 28.609 1.00 88.06 97 PRO A C 1
ATOM 743 O O . PRO A 1 97 ? -21.238 -9.151 29.562 1.00 88.06 97 PRO A O 1
ATOM 746 N N . GLU A 1 98 ? -21.258 -8.597 27.389 1.00 87.06 98 GLU A N 1
ATOM 747 C CA . GLU A 1 98 ? -19.951 -9.157 27.037 1.00 87.06 98 GLU A CA 1
ATOM 748 C C . GLU A 1 98 ? -18.797 -8.364 27.659 1.00 87.06 98 GLU A C 1
ATOM 750 O O . GLU A 1 98 ? -17.727 -8.920 27.903 1.00 87.06 98 GLU A O 1
ATOM 755 N N . ILE A 1 99 ? -19.009 -7.070 27.920 1.00 85.88 99 ILE A N 1
ATOM 756 C CA . ILE A 1 99 ? -18.019 -6.187 28.546 1.00 85.88 99 ILE A CA 1
ATOM 757 C C . ILE A 1 99 ? -18.138 -6.234 30.074 1.00 85.88 99 ILE A C 1
ATOM 759 O O . ILE A 1 99 ? -17.135 -6.130 30.781 1.00 85.88 99 ILE A O 1
ATOM 763 N N . GLY A 1 100 ? -19.352 -6.413 30.598 1.00 82.56 100 GLY A N 1
ATOM 764 C CA . GLY A 1 100 ? -19.605 -6.559 32.027 1.00 82.56 100 GLY A CA 1
ATOM 765 C C . GLY A 1 100 ? -21.036 -6.211 32.425 1.00 82.56 100 GLY A C 1
ATOM 766 O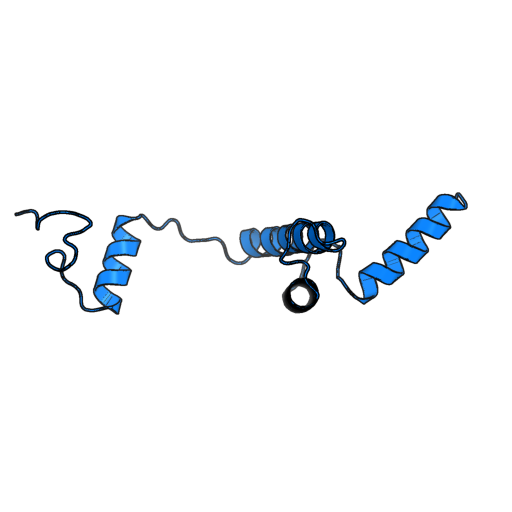 O . GLY A 1 100 ? -21.895 -5.924 31.596 1.00 82.56 100 GLY A O 1
ATOM 767 N N . THR A 1 101 ? -21.296 -6.223 33.732 1.00 76.44 101 THR A N 1
ATOM 768 C CA . THR A 1 101 ? -22.565 -5.713 34.274 1.00 76.44 101 THR A CA 1
ATOM 769 C C . THR A 1 101 ? -22.523 -4.187 34.372 1.00 76.44 101 THR A C 1
ATOM 771 O O . THR A 1 101 ? -21.449 -3.596 34.495 1.00 76.44 101 THR A O 1
ATOM 774 N N . GLN A 1 102 ? -23.689 -3.536 34.306 1.00 73.62 102 GLN A N 1
ATOM 775 C CA . GLN A 1 102 ? -23.806 -2.094 34.551 1.00 73.62 102 GLN A CA 1
ATOM 776 C C . GLN A 1 102 ? -23.224 -1.746 35.925 1.00 73.62 102 GLN A C 1
ATOM 778 O O . GLN A 1 102 ? -23.727 -2.216 36.947 1.00 73.62 102 GLN A O 1
ATOM 783 N N . GLY A 1 103 ? -22.156 -0.945 35.932 1.00 67.00 103 GLY A N 1
ATOM 784 C CA . GLY A 1 103 ? -21.620 -0.361 37.158 1.00 67.00 103 GLY A CA 1
ATOM 785 C C . GLY A 1 103 ? -22.608 0.665 37.711 1.00 67.00 103 GLY A C 1
ATOM 786 O O . GLY A 1 103 ? -23.195 1.418 36.936 1.00 67.00 103 GLY A O 1
ATOM 787 N N . VAL A 1 104 ? -22.813 0.652 39.030 1.00 56.53 104 VAL A N 1
ATOM 788 C CA . VAL A 1 104 ? -23.688 1.601 39.746 1.00 56.53 104 VAL A CA 1
ATOM 789 C C . VAL A 1 104 ? -23.014 2.957 39.900 1.00 56.53 104 VAL A C 1
ATOM 791 O O . VAL A 1 104 ? -21.799 2.961 40.204 1.00 56.53 104 VAL A O 1
#

Radius of gyration: 21.72 Å; chains: 1; bounding box: 55×31×58 Å

Sequence (104 aa):
MNAQLKKLATHFAAIEREVPLHPIRTEAEYDTAVAALNRLLDAGAADERHVLANLAATLGELIGDYDDAHYPLPDVSGTDMLKFLMQQHGLKQGDLPEIGTQGV